Protein AF-A0A961EJJ3-F1 (afdb_monomer)

Sequence (163 aa):
MIAWSLALAVLSLLSNITSTEQLSGAADTWLTIRLTLSKITNSGTAWAGIGILGGWLVRRPGIAAAAGVVATGIAVYAHYGLGHLAGIYDSGIWASNVEWLIAPVVVGAPLGLIGALARPRSPWGLLARLIVPLGALVEPWVVSMWPWLSQPLTGWPTRIAEP

Solvent-accessible surface area (backbone atoms only — not comparable to full-atom values): 8501 Å² total; per-residue (Å²): 86,67,70,59,18,47,49,46,16,51,52,28,48,59,30,68,64,78,55,70,46,44,74,70,60,76,31,53,71,58,40,51,54,33,52,52,49,25,56,55,48,65,28,69,37,53,54,47,42,39,6,20,49,18,0,49,74,36,92,48,63,72,57,2,18,52,29,0,22,50,19,29,36,48,17,47,52,46,26,56,47,50,33,35,77,71,66,75,37,64,88,60,54,62,72,78,40,45,68,62,70,47,38,19,69,72,49,10,29,60,28,0,37,39,12,39,44,32,64,54,98,42,74,66,11,51,55,39,58,42,50,47,62,52,33,61,59,50,45,50,70,76,72,58,75,48,65,76,81,78,40,74,89,81,73,67,80,83,82,68,84,80,136

Radius of gyration: 19.06 Å; Cα contacts (8 Å, |Δi|>4): 213; chains: 1; bounding box: 58×33×47 Å

Mean predicted aligned error: 6.49 Å

Secondary structure (DSSP, 8-state):
-HHHHHHHHHHHHHHT---HHHHTTTTHHHHHHHHHHHHHHT-HHHHHHHHHHHHHH-SSHHHHHHHHHHHHHHHHHHHHHHHHHTTSS-TTHHHHTHHHHHHHHHHHHHHHHHHHHTSSSSHHHHHHHHHHHHHHHHHHHHTT--HHHHS-TT-----S---

Foldseek 3Di:
DLVLLLVLLVLLLVLPDDDPCCVVVVCVVVVVVSVVSNCVSVQPLSLLVQLLQQLLVDQDLVSLLVSLLVRSLSNLCSNQVVCVVVVVDDPCSCVVPVVSNCCSVVCSSVSSNLSNQLHDPDPSVVVSVCSSVVSVVCSCVVVVPPVCVVDPPPPDDPPDDDD

Structure (mmCIF, N/CA/C/O backbone):
data_AF-A0A961EJJ3-F1
#
_entry.id   AF-A0A961EJJ3-F1
#
loop_
_atom_site.group_PDB
_atom_site.id
_atom_site.type_symbol
_atom_site.label_atom_id
_atom_site.label_alt_id
_atom_site.label_comp_id
_atom_site.label_asym_id
_atom_site.label_entity_id
_atom_site.label_seq_id
_atom_site.pdbx_PDB_ins_code
_atom_site.Cartn_x
_atom_site.Cartn_y
_atom_site.Cartn_z
_atom_site.occupancy
_atom_site.B_iso_or_equiv
_atom_site.auth_seq_id
_atom_site.auth_comp_id
_atom_site.auth_asym_id
_atom_site.auth_atom_id
_atom_site.pdbx_PDB_model_num
ATOM 1 N N . MET A 1 1 ? -12.498 4.259 -1.887 1.00 91.31 1 MET A N 1
ATOM 2 C CA . MET A 1 1 ? -11.457 3.211 -1.796 1.00 91.31 1 MET A CA 1
ATOM 3 C C . MET A 1 1 ? -11.161 2.598 -3.160 1.00 91.31 1 MET A C 1
ATOM 5 O O . MET A 1 1 ? -10.045 2.779 -3.603 1.00 91.31 1 MET A O 1
ATOM 9 N N . ILE A 1 2 ? -12.139 2.007 -3.866 1.00 95.94 2 ILE A N 1
ATOM 10 C CA . ILE A 1 2 ? -11.930 1.302 -5.151 1.00 95.94 2 ILE A CA 1
ATOM 11 C C . ILE A 1 2 ? -11.165 2.154 -6.173 1.00 95.94 2 ILE A C 1
ATOM 13 O O . ILE A 1 2 ? -10.120 1.731 -6.646 1.00 95.94 2 ILE A O 1
ATOM 17 N N . ALA A 1 3 ? -11.636 3.374 -6.454 1.00 97.12 3 ALA A N 1
ATOM 18 C CA . ALA A 1 3 ? -10.978 4.267 -7.411 1.00 97.12 3 ALA A CA 1
ATOM 19 C C . ALA A 1 3 ? -9.510 4.560 -7.049 1.00 97.12 3 ALA A C 1
ATOM 21 O O . ALA A 1 3 ? -8.655 4.550 -7.924 1.00 97.12 3 ALA A O 1
ATOM 22 N N . TRP A 1 4 ? -9.205 4.757 -5.762 1.00 97.25 4 TRP A N 1
ATOM 23 C CA . TRP A 1 4 ? -7.838 4.996 -5.290 1.00 97.25 4 TRP A CA 1
ATOM 24 C C . TRP A 1 4 ? -6.964 3.741 -5.373 1.00 97.25 4 TRP A C 1
ATOM 26 O O . TRP A 1 4 ? -5.813 3.837 -5.783 1.00 97.25 4 TRP A O 1
ATOM 36 N N . SER A 1 5 ? -7.516 2.570 -5.044 1.00 98.06 5 SER A N 1
ATOM 37 C CA . SER A 1 5 ? -6.833 1.283 -5.213 1.00 98.06 5 SER A CA 1
ATOM 38 C C . SER A 1 5 ? -6.473 1.032 -6.677 1.00 98.06 5 SER A C 1
ATOM 40 O O . SER A 1 5 ? -5.338 0.678 -6.977 1.00 98.06 5 SER A O 1
ATOM 42 N N . LEU A 1 6 ? -7.421 1.262 -7.591 1.00 98.19 6 LEU A N 1
ATOM 43 C CA . LEU A 1 6 ? -7.202 1.115 -9.030 1.00 98.19 6 LEU A CA 1
ATOM 44 C C . LEU A 1 6 ? -6.215 2.155 -9.565 1.00 98.19 6 LEU A C 1
ATOM 46 O O . LEU A 1 6 ? -5.342 1.806 -10.351 1.00 98.19 6 LEU A O 1
ATOM 50 N N . ALA A 1 7 ? -6.311 3.408 -9.115 1.00 97.94 7 ALA A N 1
ATOM 51 C CA . ALA A 1 7 ? -5.372 4.453 -9.505 1.00 97.94 7 ALA A CA 1
ATOM 52 C C . ALA A 1 7 ? -3.938 4.092 -9.099 1.00 97.94 7 ALA A C 1
ATOM 54 O O . ALA A 1 7 ? -3.045 4.160 -9.940 1.00 97.94 7 ALA A O 1
ATOM 55 N N . LEU A 1 8 ? -3.716 3.652 -7.853 1.00 98.00 8 LEU A N 1
ATOM 56 C CA . LEU A 1 8 ? -2.389 3.210 -7.419 1.00 98.00 8 LEU A CA 1
ATOM 57 C C . LEU A 1 8 ? -1.904 2.018 -8.249 1.00 98.00 8 LEU A C 1
ATOM 59 O O . LEU A 1 8 ? -0.777 2.049 -8.730 1.00 98.00 8 LEU A O 1
ATOM 63 N N . ALA A 1 9 ? -2.754 1.008 -8.453 1.00 97.81 9 ALA A N 1
ATOM 64 C CA . ALA A 1 9 ? -2.411 -0.191 -9.215 1.00 97.81 9 ALA A CA 1
ATOM 65 C C . ALA A 1 9 ? -1.976 0.130 -10.651 1.00 97.81 9 ALA A C 1
ATOM 67 O O . ALA A 1 9 ? -0.933 -0.342 -11.103 1.00 97.81 9 ALA A O 1
ATOM 68 N N . VAL A 1 10 ? -2.753 0.966 -11.347 1.00 97.75 10 VAL A N 1
ATOM 69 C CA . VAL A 1 10 ? -2.479 1.380 -12.728 1.00 97.75 10 VAL A CA 1
ATOM 70 C C . VAL A 1 10 ? -1.227 2.245 -12.795 1.00 97.75 10 VAL A C 1
ATOM 72 O O . VAL A 1 10 ? -0.371 1.993 -13.634 1.00 97.75 10 VAL A O 1
ATOM 75 N N . LEU A 1 11 ? -1.072 3.230 -11.905 1.00 97.50 11 LEU A N 1
ATOM 76 C CA . LEU A 1 11 ? 0.127 4.074 -11.882 1.00 97.50 11 LEU A CA 1
ATOM 77 C C . LEU A 1 11 ? 1.388 3.251 -11.592 1.00 97.50 11 LEU A C 1
ATOM 79 O O . LEU A 1 11 ? 2.393 3.415 -12.279 1.00 97.50 11 LEU A O 1
ATOM 83 N N . SER A 1 12 ? 1.316 2.325 -10.634 1.00 97.31 12 SER A N 1
ATOM 84 C CA . SER A 1 12 ? 2.388 1.377 -10.322 1.00 97.31 12 SER A CA 1
ATOM 85 C C . SER A 1 12 ? 2.736 0.505 -11.531 1.00 97.31 12 SER A C 1
ATOM 87 O O . SER A 1 12 ? 3.907 0.444 -11.905 1.00 97.31 12 SER A O 1
ATOM 89 N N . LEU A 1 13 ? 1.742 -0.078 -12.209 1.00 96.25 13 LEU A N 1
ATOM 90 C CA . LEU A 1 13 ? 1.952 -0.892 -13.409 1.00 96.25 13 LEU A CA 1
ATOM 91 C C . LEU A 1 13 ? 2.615 -0.083 -14.531 1.00 96.25 13 LEU A C 1
ATOM 93 O O . LEU A 1 13 ? 3.667 -0.470 -15.036 1.00 96.25 13 LEU A O 1
ATOM 97 N N . LEU A 1 14 ? 2.036 1.067 -14.889 1.00 95.00 14 LEU A N 1
ATOM 98 C CA . LEU A 1 14 ? 2.536 1.916 -15.973 1.00 95.00 14 LEU A CA 1
ATOM 99 C C . LEU A 1 14 ? 3.949 2.433 -15.688 1.00 95.00 14 LEU A C 1
ATOM 101 O O . LEU A 1 14 ? 4.773 2.503 -16.596 1.00 95.00 14 LEU A O 1
ATOM 105 N N . SER A 1 15 ? 4.260 2.745 -14.428 1.00 93.94 15 SER A N 1
ATOM 106 C CA . SER A 1 15 ? 5.593 3.207 -14.027 1.00 93.94 15 SER A CA 1
ATOM 107 C C . SER A 1 15 ? 6.693 2.147 -14.177 1.00 93.94 15 SER A C 1
ATOM 109 O O . SER A 1 15 ? 7.875 2.492 -14.196 1.00 93.94 15 SER A O 1
ATOM 111 N N . ASN A 1 16 ? 6.329 0.868 -14.305 1.00 90.44 16 ASN A N 1
ATOM 112 C CA . ASN A 1 16 ? 7.281 -0.228 -14.485 1.00 90.44 16 ASN A CA 1
ATOM 113 C C . ASN A 1 16 ? 7.545 -0.547 -15.967 1.00 90.44 16 ASN A C 1
ATOM 115 O O . ASN A 1 16 ? 8.487 -1.278 -16.275 1.00 90.44 16 ASN A O 1
ATOM 119 N N . ILE A 1 17 ? 6.773 0.027 -16.897 1.00 90.38 17 ILE A N 1
ATOM 120 C CA . ILE A 1 17 ? 6.970 -0.180 -18.335 1.00 90.38 17 ILE A CA 1
ATOM 121 C C . ILE A 1 17 ? 8.166 0.647 -18.810 1.00 90.38 17 ILE A C 1
ATOM 123 O O . ILE A 1 17 ? 8.204 1.868 -18.659 1.00 90.38 17 ILE A O 1
ATOM 127 N N . THR A 1 18 ? 9.148 -0.027 -19.404 1.00 90.06 18 THR A N 1
ATOM 128 C CA . THR A 1 18 ? 10.381 0.588 -19.907 1.00 90.06 18 THR A CA 1
ATOM 129 C C . THR A 1 18 ? 10.438 0.499 -21.428 1.00 90.06 18 THR A C 1
ATOM 131 O O . THR A 1 18 ? 10.271 -0.590 -21.970 1.00 90.06 18 THR A O 1
ATOM 134 N N . SER A 1 19 ? 10.691 1.619 -22.110 1.00 89.50 19 SER A N 1
ATOM 135 C CA . SER A 1 19 ? 10.858 1.645 -23.570 1.00 89.50 19 SER A CA 1
ATOM 136 C C . SER A 1 19 ? 12.304 1.387 -24.005 1.00 89.50 19 SER A C 1
ATOM 138 O O . SER A 1 19 ? 13.245 1.496 -23.216 1.00 89.50 19 SER A O 1
ATOM 140 N N . THR A 1 20 ? 12.494 1.077 -25.287 1.00 91.06 20 THR A N 1
ATOM 141 C CA . THR A 1 20 ? 13.808 0.863 -25.910 1.00 91.06 20 THR A CA 1
ATOM 142 C C . THR A 1 20 ? 14.706 2.095 -25.845 1.00 91.06 20 THR A C 1
ATOM 144 O O . THR A 1 20 ? 15.892 1.969 -25.563 1.00 91.06 20 THR A O 1
ATOM 147 N N . GLU A 1 21 ? 14.142 3.289 -26.014 1.00 88.50 21 GLU A N 1
ATOM 148 C CA . GLU A 1 21 ? 14.864 4.569 -25.981 1.00 88.50 21 GLU A CA 1
ATOM 149 C C . GLU A 1 21 ? 15.373 4.883 -24.571 1.00 88.50 21 GLU A C 1
ATOM 151 O O . GLU A 1 21 ? 16.434 5.481 -24.401 1.00 88.50 21 GLU A O 1
ATOM 156 N N . GLN A 1 22 ? 14.628 4.461 -23.544 1.00 88.06 22 GLN A N 1
ATOM 157 C CA . GLN A 1 22 ? 15.068 4.558 -22.154 1.00 88.06 22 GLN A CA 1
ATOM 158 C C . GLN A 1 22 ? 16.214 3.582 -21.861 1.00 88.06 22 GLN A C 1
ATOM 160 O O . GLN A 1 22 ? 17.117 3.921 -21.107 1.00 88.06 22 GLN A O 1
ATOM 165 N N . LEU A 1 23 ? 16.200 2.383 -22.454 1.00 88.69 23 LEU A N 1
ATOM 166 C CA . LEU A 1 23 ? 17.284 1.404 -22.298 1.00 88.69 23 LEU A CA 1
ATOM 167 C C . LEU A 1 23 ? 18.551 1.808 -23.056 1.00 88.69 23 LEU A C 1
ATOM 169 O O . LEU A 1 23 ? 19.651 1.510 -22.603 1.00 88.69 23 LEU A O 1
ATOM 173 N N . SER A 1 24 ? 18.406 2.485 -24.195 1.00 91.25 24 SER A N 1
ATOM 174 C CA . SER A 1 24 ? 19.529 2.934 -25.021 1.00 91.25 24 SER A CA 1
ATOM 175 C C . SER A 1 24 ? 20.140 4.266 -24.570 1.00 91.25 24 SER A C 1
ATOM 177 O O . SER A 1 24 ? 21.073 4.739 -25.213 1.00 91.25 24 SER A O 1
ATOM 179 N N . GLY A 1 25 ? 19.596 4.907 -23.528 1.00 89.88 25 GLY A N 1
ATOM 180 C CA . GLY A 1 25 ? 20.020 6.233 -23.059 1.00 89.88 25 GLY A CA 1
ATOM 181 C C . GLY A 1 25 ? 19.567 7.406 -23.942 1.00 89.88 25 GLY A C 1
ATOM 182 O O . GLY A 1 25 ? 19.995 8.540 -23.757 1.00 89.88 25 GLY A O 1
ATOM 183 N N . ALA A 1 26 ? 18.685 7.167 -24.918 1.00 90.69 26 ALA A N 1
ATOM 184 C CA . ALA A 1 26 ? 18.173 8.210 -25.812 1.00 90.69 26 ALA A CA 1
ATOM 185 C C . ALA A 1 26 ? 17.064 9.064 -25.163 1.00 90.69 26 ALA A C 1
ATOM 187 O O . ALA A 1 26 ? 16.687 10.105 -25.700 1.00 90.69 26 ALA A O 1
ATOM 188 N N . ALA A 1 27 ? 16.533 8.631 -24.014 1.00 91.56 27 ALA A N 1
ATOM 189 C CA . ALA A 1 27 ? 15.432 9.282 -23.306 1.00 91.56 27 ALA A CA 1
ATOM 190 C C . ALA A 1 27 ? 15.667 9.370 -21.781 1.00 91.56 27 ALA A C 1
ATOM 192 O O . ALA A 1 27 ? 14.761 9.095 -20.991 1.00 91.56 27 ALA A O 1
ATOM 193 N N . ASP A 1 28 ? 16.865 9.773 -21.349 1.00 91.44 28 ASP A N 1
ATOM 194 C CA . ASP A 1 28 ? 17.275 9.787 -19.930 1.00 91.44 28 ASP A CA 1
ATOM 195 C C . ASP A 1 28 ? 16.394 10.654 -19.019 1.00 91.44 28 ASP A C 1
ATOM 197 O O . ASP A 1 28 ? 16.107 10.286 -17.874 1.00 91.44 28 ASP A O 1
ATOM 201 N N . THR A 1 29 ? 15.890 11.786 -19.518 1.00 92.50 29 THR A N 1
ATOM 202 C CA . THR A 1 29 ? 14.925 12.606 -18.770 1.00 92.50 29 THR A CA 1
ATOM 203 C C . THR A 1 29 ? 13.645 11.819 -18.491 1.00 92.50 29 THR A C 1
ATOM 205 O O . THR A 1 29 ? 13.148 11.808 -17.364 1.00 92.50 29 THR A O 1
ATOM 208 N N . TRP A 1 30 ? 13.129 11.109 -19.497 1.00 91.12 30 TRP A N 1
ATOM 209 C CA . TRP A 1 30 ? 11.927 10.293 -19.350 1.00 91.12 30 TRP A CA 1
ATOM 210 C C . TRP A 1 30 ? 12.171 9.072 -18.463 1.00 91.12 30 TRP A C 1
ATOM 212 O O . TRP A 1 30 ? 11.327 8.727 -17.636 1.00 91.12 30 TRP A O 1
ATOM 222 N N . LEU A 1 31 ? 13.340 8.437 -18.584 1.00 89.88 31 LEU A N 1
ATOM 223 C CA . LEU A 1 31 ? 13.788 7.379 -17.678 1.00 89.88 31 LEU A CA 1
ATOM 224 C C . LEU A 1 31 ? 13.788 7.859 -16.221 1.00 89.88 31 LEU A C 1
ATOM 226 O O . LEU A 1 31 ? 13.218 7.191 -15.361 1.00 89.88 31 LEU A O 1
ATOM 230 N N . THR A 1 32 ? 14.347 9.039 -15.950 1.00 91.69 32 THR A N 1
ATOM 231 C CA . THR A 1 32 ? 14.409 9.619 -14.598 1.00 91.69 32 THR A CA 1
ATOM 232 C C . THR A 1 32 ? 13.017 9.877 -14.020 1.00 91.69 32 THR A C 1
ATOM 234 O O . THR A 1 32 ? 12.735 9.492 -12.881 1.00 91.69 32 THR A O 1
ATOM 237 N N . ILE A 1 33 ? 12.117 10.481 -14.805 1.00 92.31 33 ILE A N 1
ATOM 238 C CA . ILE A 1 33 ? 10.722 10.718 -14.399 1.00 92.31 33 ILE A CA 1
ATOM 239 C C . ILE A 1 33 ? 10.039 9.391 -14.066 1.00 92.31 33 ILE A C 1
ATOM 241 O O . ILE A 1 33 ? 9.454 9.244 -12.991 1.00 92.31 33 ILE A O 1
ATOM 245 N N . ARG A 1 34 ? 10.150 8.401 -14.957 1.00 93.81 34 ARG A N 1
ATOM 246 C CA . ARG A 1 34 ? 9.527 7.089 -14.773 1.00 93.81 34 ARG A CA 1
ATOM 247 C C . ARG A 1 34 ? 10.058 6.376 -13.531 1.00 93.81 34 ARG A C 1
ATOM 249 O O . ARG A 1 34 ? 9.265 5.868 -12.745 1.00 93.81 34 ARG A O 1
ATOM 256 N N . LEU A 1 35 ? 11.375 6.355 -13.324 1.00 91.31 35 LEU A N 1
ATOM 257 C CA . LEU A 1 35 ? 11.990 5.758 -12.133 1.00 91.31 35 LEU A CA 1
ATOM 258 C C . LEU A 1 35 ? 11.520 6.446 -10.850 1.00 91.31 35 LEU A C 1
ATOM 260 O O . LEU A 1 35 ? 11.223 5.765 -9.872 1.00 91.31 35 LEU A O 1
ATOM 264 N N . THR A 1 36 ? 11.395 7.773 -10.867 1.00 91.75 36 THR A N 1
ATOM 265 C CA . THR A 1 36 ? 10.873 8.538 -9.726 1.00 91.75 36 THR A CA 1
ATOM 266 C C . THR A 1 36 ? 9.432 8.143 -9.417 1.00 91.75 36 THR A C 1
ATOM 268 O O . THR A 1 36 ? 9.115 7.815 -8.274 1.00 91.75 36 THR A O 1
ATOM 271 N N . LEU A 1 37 ? 8.567 8.101 -10.436 1.00 93.88 37 LEU A N 1
ATOM 272 C CA . LEU A 1 37 ? 7.184 7.649 -10.282 1.00 93.88 37 LEU A CA 1
ATOM 273 C C . LEU A 1 37 ? 7.131 6.217 -9.753 1.00 93.88 37 LEU A C 1
ATOM 275 O O . LEU A 1 37 ? 6.448 5.980 -8.765 1.00 93.88 37 LEU A O 1
ATOM 279 N N . SER A 1 38 ? 7.916 5.306 -10.332 1.00 93.12 38 SER A N 1
ATOM 280 C CA . SER A 1 38 ? 7.979 3.907 -9.907 1.00 93.12 38 SER A CA 1
ATOM 281 C C . SER A 1 38 ? 8.393 3.777 -8.445 1.00 93.12 38 SER A C 1
ATOM 283 O O . S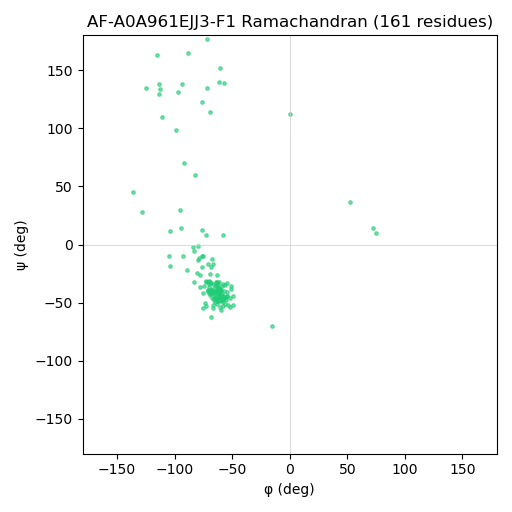ER A 1 38 ? 7.746 3.043 -7.700 1.00 93.12 38 SER A O 1
ATOM 285 N N . LYS A 1 39 ? 9.385 4.543 -7.978 1.00 91.31 39 LYS A N 1
ATOM 286 C CA . LYS A 1 39 ? 9.785 4.547 -6.562 1.00 91.31 39 LYS A CA 1
ATOM 287 C C . LYS A 1 39 ? 8.664 5.012 -5.633 1.00 91.31 39 LYS A C 1
ATOM 289 O O . LYS A 1 39 ? 8.508 4.446 -4.558 1.00 91.31 39 LYS A O 1
ATOM 294 N N . ILE A 1 40 ? 7.866 5.994 -6.046 1.00 92.62 40 ILE A N 1
ATOM 295 C CA . ILE A 1 40 ? 6.738 6.493 -5.250 1.00 92.62 40 ILE A CA 1
ATOM 296 C C . ILE A 1 40 ? 5.587 5.480 -5.252 1.00 92.62 40 ILE A C 1
ATOM 298 O O . ILE A 1 40 ? 5.103 5.080 -4.193 1.00 92.62 40 ILE A O 1
ATOM 302 N N . THR A 1 41 ? 5.147 5.040 -6.431 1.00 95.50 41 THR A N 1
ATOM 303 C CA . THR A 1 41 ? 3.946 4.207 -6.605 1.00 95.50 41 THR A CA 1
ATOM 304 C C . THR A 1 41 ? 4.158 2.751 -6.215 1.00 95.50 41 THR A C 1
ATOM 306 O O . THR A 1 41 ? 3.184 2.052 -5.958 1.00 95.50 41 THR A O 1
ATOM 309 N N . ASN A 1 42 ? 5.406 2.284 -6.155 1.00 94.00 42 ASN A N 1
ATOM 310 C CA . ASN A 1 42 ? 5.763 0.942 -5.686 1.00 94.00 42 ASN A CA 1
ATOM 311 C C . ASN A 1 42 ? 6.350 0.949 -4.264 1.00 94.00 42 ASN A C 1
ATOM 313 O O . ASN A 1 42 ? 6.884 -0.065 -3.826 1.00 94.00 42 ASN A O 1
ATOM 317 N N . SER A 1 43 ? 6.252 2.067 -3.536 1.00 94.31 43 SER A N 1
ATOM 318 C CA . SER A 1 43 ? 6.643 2.112 -2.123 1.00 94.31 43 SER A CA 1
ATOM 319 C C . SER A 1 43 ? 5.643 1.354 -1.248 1.00 94.31 43 SER A C 1
ATOM 321 O O . SER A 1 43 ? 4.429 1.543 -1.363 1.00 94.31 43 SER A O 1
ATOM 323 N N . GLY A 1 44 ? 6.129 0.535 -0.320 1.00 93.00 44 GLY A N 1
ATOM 324 C CA . GLY A 1 44 ? 5.298 -0.166 0.658 1.00 93.00 44 GLY A CA 1
ATOM 325 C C . GLY A 1 44 ? 4.401 0.793 1.443 1.00 93.00 44 GLY A C 1
ATOM 326 O O . GLY A 1 44 ? 3.249 0.467 1.732 1.00 93.00 44 GLY A O 1
ATOM 327 N N . THR A 1 45 ? 4.868 2.016 1.701 1.00 95.25 45 THR A N 1
ATOM 328 C CA . THR A 1 45 ? 4.083 3.074 2.343 1.00 95.25 45 THR A CA 1
ATOM 329 C C . THR A 1 45 ? 2.877 3.512 1.512 1.00 95.25 45 THR A C 1
ATOM 331 O O . THR A 1 45 ? 1.785 3.659 2.069 1.00 95.25 45 THR A O 1
ATOM 334 N N . ALA A 1 46 ? 3.022 3.705 0.195 1.00 95.81 46 ALA A N 1
ATOM 335 C CA . ALA A 1 46 ? 1.892 4.062 -0.669 1.00 95.81 46 ALA A CA 1
ATOM 336 C C . ALA A 1 46 ? 0.818 2.963 -0.658 1.00 95.81 46 ALA A C 1
ATOM 338 O O . ALA A 1 46 ? -0.378 3.244 -0.526 1.00 95.81 46 ALA A O 1
ATOM 339 N N . TRP A 1 47 ? 1.252 1.704 -0.708 1.00 97.12 47 TRP A N 1
ATOM 340 C CA . TRP A 1 47 ? 0.373 0.537 -0.676 1.00 97.12 47 TRP A CA 1
ATOM 341 C C . TRP A 1 47 ? -0.310 0.353 0.686 1.00 97.12 47 TRP A C 1
ATOM 343 O O . TRP A 1 47 ? -1.521 0.126 0.750 1.00 97.12 47 TRP A O 1
ATOM 353 N N . ALA A 1 48 ? 0.419 0.548 1.787 1.00 96.94 48 ALA A N 1
ATOM 354 C CA . ALA A 1 48 ? -0.147 0.570 3.134 1.00 96.94 48 ALA A CA 1
ATOM 355 C C . ALA A 1 48 ? -1.179 1.701 3.300 1.00 96.94 48 ALA A C 1
ATOM 357 O O . ALA A 1 48 ? -2.248 1.504 3.888 1.00 96.94 48 ALA A O 1
ATOM 358 N N . GLY A 1 49 ? -0.893 2.868 2.716 1.00 97.31 49 GLY A N 1
ATOM 359 C CA . GLY A 1 49 ? -1.776 4.031 2.691 1.00 97.31 49 GLY A CA 1
ATOM 360 C C . GLY A 1 49 ? -3.150 3.738 2.087 1.00 97.31 49 GLY A C 1
ATOM 361 O O . GLY A 1 49 ? -4.150 4.246 2.591 1.00 97.31 49 GLY A O 1
ATOM 362 N N . ILE A 1 50 ? -3.243 2.865 1.078 1.00 98.00 50 ILE A N 1
ATOM 363 C CA . ILE A 1 50 ? -4.528 2.437 0.500 1.00 98.00 50 ILE A CA 1
ATOM 364 C C . ILE A 1 50 ? -5.364 1.624 1.495 1.00 98.00 50 ILE A C 1
ATOM 366 O O . ILE A 1 50 ? -6.569 1.869 1.618 1.00 98.00 50 ILE A O 1
ATOM 370 N N . GLY A 1 51 ? -4.745 0.712 2.250 1.00 98.00 51 GLY A N 1
ATOM 371 C CA . GLY A 1 51 ? -5.424 -0.031 3.319 1.00 98.00 51 GLY A CA 1
ATOM 372 C C . GLY A 1 51 ? -5.946 0.896 4.421 1.00 98.00 51 GLY A C 1
ATOM 373 O O . GLY A 1 51 ? -7.115 0.818 4.812 1.00 98.00 51 GLY A O 1
ATOM 374 N N . ILE A 1 52 ? -5.106 1.844 4.848 1.00 98.19 52 ILE A N 1
ATOM 375 C CA . ILE A 1 52 ? -5.454 2.879 5.834 1.00 98.19 52 ILE A CA 1
ATOM 376 C C . ILE A 1 52 ? -6.591 3.764 5.316 1.00 98.19 52 ILE A C 1
ATOM 378 O O . ILE A 1 52 ? -7.558 4.007 6.035 1.00 98.19 52 ILE A O 1
ATOM 382 N N . LEU A 1 53 ? -6.542 4.207 4.059 1.00 97.69 53 LEU A N 1
ATOM 383 C CA . LEU A 1 53 ? -7.612 4.992 3.444 1.00 97.69 53 LEU A CA 1
ATOM 384 C C . LEU A 1 53 ? -8.929 4.205 3.396 1.00 97.69 53 LEU A C 1
ATOM 386 O O . LEU A 1 53 ? -9.988 4.766 3.682 1.00 97.69 53 LEU A O 1
ATOM 390 N N . GLY A 1 54 ? -8.879 2.908 3.075 1.00 97.50 54 GLY A N 1
ATOM 391 C CA . GLY A 1 54 ? -10.040 2.015 3.113 1.00 97.50 54 GLY A CA 1
ATOM 392 C C . GLY A 1 54 ? -10.734 2.039 4.476 1.00 97.50 54 GLY A C 1
ATOM 393 O O . GLY A 1 54 ? -11.931 2.323 4.563 1.00 97.50 54 GLY A O 1
ATOM 394 N N . GLY A 1 55 ? -9.966 1.838 5.546 1.00 97.50 55 GLY A N 1
ATOM 395 C CA . GLY A 1 55 ? -10.458 1.910 6.920 1.00 97.50 55 GLY A CA 1
ATOM 396 C C . GLY A 1 55 ? -10.928 3.300 7.355 1.00 97.50 55 GLY A C 1
ATOM 397 O O . GLY A 1 55 ? -11.972 3.449 7.993 1.00 97.50 55 GLY A O 1
ATOM 398 N N . TRP A 1 56 ? -10.201 4.345 6.957 1.00 97.38 56 TRP A N 1
ATOM 399 C CA . TRP A 1 56 ? -10.531 5.737 7.269 1.00 97.38 56 TRP A CA 1
ATOM 400 C C . TRP A 1 56 ? -11.857 6.182 6.654 1.00 97.38 56 TRP A C 1
ATOM 402 O O . TRP A 1 56 ? -12.523 7.054 7.205 1.00 97.38 56 TRP A O 1
ATOM 412 N N . LEU A 1 57 ? -12.298 5.568 5.553 1.00 96.88 57 LEU A N 1
ATOM 413 C CA . LEU A 1 57 ? -13.583 5.879 4.928 1.00 96.88 57 LEU A CA 1
ATOM 414 C C . LEU A 1 57 ? -14.779 5.250 5.674 1.00 96.88 57 LEU A C 1
ATOM 416 O O . LEU A 1 57 ? -15.845 5.863 5.726 1.00 96.88 57 LEU A O 1
ATOM 420 N N . VAL A 1 58 ? -14.622 4.137 6.409 1.00 95.25 58 VAL A N 1
ATOM 421 C CA . VAL A 1 58 ? -15.739 3.380 7.053 1.00 95.25 58 VAL A CA 1
ATOM 422 C C . VAL A 1 58 ? -15.778 3.405 8.599 1.00 95.25 58 VAL A C 1
ATOM 424 O O . VAL A 1 58 ? -14.754 3.327 9.273 1.00 95.25 58 VAL A O 1
ATOM 427 N N . ARG A 1 59 ? -16.954 3.644 9.204 1.00 85.81 59 ARG A N 1
ATOM 428 C CA . ARG A 1 59 ? -17.038 4.091 10.621 1.00 85.81 59 ARG A CA 1
ATOM 429 C C . ARG A 1 59 ? -16.904 2.978 11.662 1.00 85.81 59 ARG A C 1
ATOM 431 O O . ARG A 1 59 ? -16.567 3.266 12.804 1.00 85.81 59 ARG A O 1
ATOM 438 N N . ARG A 1 60 ? -17.229 1.734 11.301 1.00 94.06 60 ARG A N 1
ATOM 439 C CA . ARG A 1 60 ? -17.265 0.597 12.234 1.00 94.06 60 ARG A CA 1
ATOM 440 C C . ARG A 1 60 ? -15.948 -0.187 12.158 1.00 94.06 60 ARG A C 1
ATOM 442 O O . ARG A 1 60 ? -15.585 -0.555 11.045 1.00 94.06 60 ARG A O 1
ATOM 449 N N . PRO A 1 61 ? -15.285 -0.519 13.283 1.00 93.00 61 PRO A N 1
ATOM 450 C CA . PRO A 1 61 ? -13.986 -1.204 13.280 1.00 93.00 61 PRO A CA 1
ATOM 451 C C . PRO A 1 61 ? -13.950 -2.514 12.482 1.00 93.00 61 PRO A C 1
ATOM 453 O O . PRO A 1 61 ? -13.047 -2.706 11.677 1.00 93.00 61 PRO A O 1
ATOM 456 N N . GLY A 1 62 ? -14.964 -3.377 12.619 1.00 95.19 62 GLY A N 1
ATOM 457 C CA . GLY A 1 62 ? -15.030 -4.621 11.840 1.00 95.19 62 GLY A CA 1
ATOM 458 C C . GLY A 1 62 ? -15.130 -4.377 10.328 1.00 95.19 62 GLY A C 1
ATOM 459 O O . GLY A 1 62 ? -14.462 -5.040 9.541 1.00 95.19 62 GLY A O 1
ATOM 460 N N . ILE A 1 63 ? -15.893 -3.355 9.921 1.00 97.69 63 ILE A N 1
ATOM 461 C CA . ILE A 1 63 ? -15.975 -2.938 8.513 1.00 97.69 63 ILE A CA 1
ATOM 462 C C . ILE A 1 63 ? -14.653 -2.301 8.072 1.00 97.69 63 ILE A C 1
ATOM 464 O O . ILE A 1 63 ? -14.251 -2.479 6.932 1.00 97.69 63 ILE A O 1
ATOM 468 N N . ALA A 1 64 ? -13.955 -1.591 8.960 1.00 97.88 64 ALA A N 1
ATOM 469 C CA . ALA A 1 64 ? -12.663 -0.983 8.667 1.00 97.88 64 ALA A CA 1
ATOM 470 C C . ALA A 1 64 ? -11.586 -2.022 8.383 1.00 97.88 64 ALA A C 1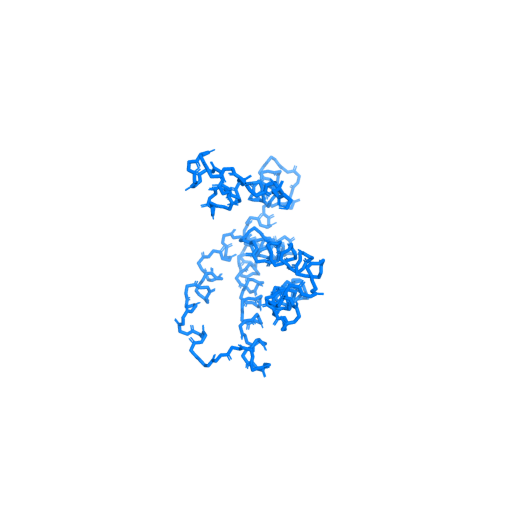
ATOM 472 O O . ALA A 1 64 ? -10.894 -1.892 7.378 1.00 97.88 64 ALA A O 1
ATOM 473 N N . ALA A 1 65 ? -11.507 -3.080 9.193 1.00 98.06 65 ALA A N 1
ATOM 474 C CA . ALA A 1 65 ? -10.627 -4.213 8.930 1.00 98.06 65 ALA A CA 1
ATOM 475 C C . ALA A 1 65 ? -10.903 -4.822 7.544 1.00 98.06 65 ALA A C 1
ATOM 477 O O . ALA A 1 65 ? -9.996 -4.924 6.720 1.00 98.06 65 ALA A O 1
ATOM 478 N N . ALA A 1 66 ? -12.169 -5.133 7.244 1.00 98.19 66 ALA A N 1
ATOM 479 C CA . ALA A 1 66 ? -12.557 -5.666 5.938 1.00 98.19 66 ALA A CA 1
ATOM 480 C C . ALA A 1 66 ? -12.246 -4.691 4.787 1.00 98.19 66 ALA A C 1
ATOM 482 O O . ALA A 1 66 ? -11.744 -5.100 3.744 1.00 98.19 66 ALA A O 1
ATOM 483 N N . ALA A 1 67 ? -12.489 -3.393 4.979 1.00 98.31 67 ALA A N 1
ATOM 484 C CA . ALA A 1 67 ? -12.196 -2.372 3.982 1.00 98.31 67 ALA A CA 1
ATOM 485 C C . ALA A 1 67 ? -10.692 -2.260 3.703 1.00 98.31 67 ALA A C 1
ATOM 487 O O . ALA A 1 67 ? -10.310 -2.053 2.556 1.00 98.31 67 ALA A O 1
ATOM 488 N N . GLY A 1 68 ? -9.838 -2.431 4.713 1.00 98.38 68 GLY A N 1
ATOM 489 C CA . GLY A 1 68 ? -8.393 -2.484 4.518 1.00 98.38 68 GLY A CA 1
ATOM 490 C C . GLY A 1 68 ? -7.973 -3.661 3.634 1.00 98.38 68 GLY A C 1
ATOM 491 O O . GLY A 1 68 ? -7.284 -3.437 2.643 1.00 98.38 68 GLY A O 1
ATOM 492 N N . VAL A 1 69 ? -8.467 -4.874 3.924 1.00 98.50 69 VAL A N 1
ATOM 493 C CA . VAL A 1 69 ? -8.228 -6.090 3.110 1.00 98.50 69 VAL A CA 1
ATOM 494 C C . VAL A 1 69 ? -8.717 -5.911 1.673 1.00 98.50 69 VAL A C 1
ATOM 496 O O . VAL A 1 69 ? -8.001 -6.214 0.723 1.00 98.50 69 VAL A O 1
ATOM 499 N N . VAL A 1 70 ? -9.931 -5.387 1.493 1.00 98.50 70 VAL A N 1
ATOM 500 C CA . VAL A 1 70 ? -10.513 -5.179 0.160 1.00 98.50 70 VAL A CA 1
ATOM 501 C C . VAL A 1 70 ? -9.751 -4.099 -0.609 1.00 98.50 70 VAL A C 1
ATOM 503 O O . VAL A 1 70 ? -9.499 -4.268 -1.796 1.00 98.50 70 VAL A O 1
ATOM 506 N N . ALA A 1 71 ? -9.358 -2.994 0.033 1.00 98.50 71 ALA A N 1
ATOM 507 C CA . ALA A 1 71 ? -8.636 -1.914 -0.637 1.00 98.50 71 ALA A CA 1
ATOM 508 C C . ALA A 1 71 ? -7.267 -2.368 -1.155 1.00 98.50 71 ALA A C 1
ATOM 510 O O . ALA A 1 71 ? -6.932 -2.074 -2.306 1.00 98.50 71 ALA A O 1
ATOM 511 N N . THR A 1 72 ? -6.489 -3.059 -0.320 1.00 98.38 72 THR A N 1
ATOM 512 C CA . THR A 1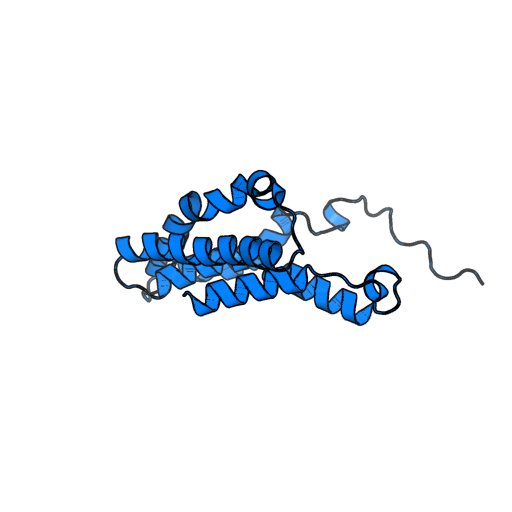 72 ? -5.168 -3.578 -0.698 1.00 98.38 72 THR A CA 1
ATOM 513 C C . THR A 1 72 ? -5.295 -4.739 -1.676 1.00 98.38 72 THR A C 1
ATOM 515 O O . THR A 1 72 ? -4.556 -4.780 -2.652 1.00 98.38 72 THR A O 1
ATOM 518 N N . GLY A 1 73 ? -6.286 -5.616 -1.493 1.00 98.38 73 GLY A N 1
ATOM 519 C CA . GLY A 1 73 ? -6.596 -6.697 -2.425 1.00 98.38 73 GLY A CA 1
ATOM 520 C C . GLY A 1 73 ? -6.900 -6.167 -3.823 1.00 98.38 73 GLY A C 1
ATOM 521 O O . GLY A 1 73 ? -6.233 -6.553 -4.776 1.00 98.38 73 GLY A O 1
ATOM 522 N N . ILE A 1 74 ? -7.835 -5.219 -3.955 1.00 98.56 74 ILE A N 1
ATOM 523 C CA . ILE A 1 74 ? -8.144 -4.596 -5.253 1.00 98.56 74 ILE A CA 1
ATOM 524 C C . ILE A 1 74 ? -6.881 -4.021 -5.894 1.00 98.56 74 ILE A C 1
ATOM 526 O O . ILE A 1 74 ? -6.679 -4.228 -7.083 1.00 98.56 74 ILE A O 1
ATOM 530 N N . ALA A 1 75 ? -6.030 -3.328 -5.131 1.00 98.31 75 ALA A N 1
ATOM 531 C CA . ALA A 1 75 ? -4.802 -2.758 -5.677 1.00 98.31 75 ALA A CA 1
ATOM 532 C C . ALA A 1 75 ? -3.846 -3.845 -6.208 1.00 98.31 75 ALA A C 1
ATOM 534 O O . ALA A 1 75 ? -3.384 -3.750 -7.343 1.00 98.31 75 ALA A O 1
ATOM 535 N N . VAL A 1 76 ? -3.596 -4.903 -5.428 1.00 97.75 76 VAL A N 1
ATOM 536 C CA . VAL A 1 76 ? -2.658 -5.982 -5.793 1.00 97.75 76 VAL A CA 1
ATOM 537 C C . VAL A 1 76 ? -3.177 -6.772 -6.991 1.00 97.75 76 VAL A C 1
ATOM 539 O O . VAL A 1 76 ? -2.473 -6.933 -7.988 1.00 97.75 76 VAL A O 1
ATOM 542 N N . TYR A 1 77 ? -4.423 -7.243 -6.920 1.00 97.88 77 TYR A N 1
ATOM 543 C CA . TYR A 1 77 ? -5.006 -8.051 -7.987 1.00 97.88 77 TYR A CA 1
ATOM 544 C C . TYR A 1 77 ? -5.203 -7.242 -9.269 1.00 97.88 77 TYR A C 1
ATOM 546 O O . TYR A 1 77 ? -5.027 -7.792 -10.352 1.00 97.88 77 TYR A O 1
ATOM 554 N N . ALA A 1 78 ? -5.512 -5.943 -9.180 1.00 98.25 78 ALA A N 1
ATOM 555 C CA . ALA A 1 78 ? -5.563 -5.089 -10.363 1.00 98.25 78 ALA A CA 1
ATOM 556 C C . ALA A 1 78 ? -4.171 -4.875 -10.967 1.00 98.25 78 ALA A C 1
ATOM 558 O O . ALA A 1 78 ? -4.045 -4.936 -12.182 1.00 98.25 78 ALA A O 1
ATOM 559 N N . HIS A 1 79 ? -3.129 -4.665 -10.160 1.00 97.69 79 HIS A N 1
ATOM 560 C CA . HIS A 1 79 ? -1.769 -4.467 -10.666 1.00 97.69 79 HIS A CA 1
ATOM 561 C C . HIS A 1 79 ? -1.285 -5.677 -11.477 1.00 97.69 79 HIS A C 1
ATOM 563 O O . HIS A 1 79 ? -0.967 -5.547 -12.661 1.00 97.69 79 HIS A O 1
ATOM 569 N N . TYR A 1 80 ? -1.302 -6.866 -10.868 1.00 97.12 80 TYR A N 1
ATOM 570 C CA . TYR A 1 80 ? -0.862 -8.089 -11.542 1.00 97.12 80 TYR A CA 1
ATOM 571 C C . TYR A 1 80 ? -1.838 -8.536 -12.631 1.00 97.12 80 TYR A C 1
ATOM 573 O O . TYR A 1 80 ? -1.414 -8.927 -13.715 1.00 97.12 80 TYR A O 1
ATOM 581 N N . GLY A 1 81 ? -3.145 -8.427 -12.384 1.00 97.69 81 GLY A N 1
ATOM 582 C CA . GLY A 1 81 ? -4.177 -8.836 -13.333 1.00 97.69 81 GLY A CA 1
ATOM 583 C C . GLY A 1 81 ? -4.184 -7.989 -14.600 1.00 97.69 81 GLY A C 1
ATOM 584 O O . GLY A 1 81 ? -4.201 -8.543 -15.695 1.00 97.69 81 GLY A O 1
ATOM 585 N N . LEU A 1 82 ? -4.116 -6.660 -14.480 1.00 97.81 82 LEU A N 1
ATOM 586 C CA . LEU A 1 82 ? -4.044 -5.778 -15.647 1.00 97.81 82 LEU A CA 1
ATOM 587 C C . LEU A 1 82 ? -2.731 -5.966 -16.405 1.00 97.81 82 LEU A C 1
ATOM 589 O O . LEU A 1 82 ? -2.759 -6.010 -17.630 1.00 97.81 82 LEU A O 1
ATOM 593 N N . GLY A 1 83 ? -1.604 -6.129 -15.706 1.00 96.75 83 GLY A N 1
ATOM 594 C CA . GLY A 1 83 ? -0.325 -6.411 -16.357 1.00 96.75 83 GLY A CA 1
ATOM 595 C C . GLY A 1 83 ? -0.339 -7.736 -17.121 1.00 96.75 83 GLY A C 1
ATOM 596 O O . GLY A 1 83 ? 0.133 -7.798 -18.254 1.00 96.75 83 GLY A O 1
ATOM 597 N N . HIS A 1 84 ? -0.956 -8.774 -16.556 1.00 96.81 84 HIS A N 1
ATOM 598 C CA . HIS A 1 84 ? -1.126 -10.060 -17.228 1.00 96.81 84 HIS A CA 1
ATOM 599 C C . HIS A 1 84 ? -2.052 -9.959 -18.450 1.00 96.81 84 HIS A C 1
ATOM 601 O O . HIS A 1 84 ? -1.690 -10.396 -19.538 1.00 96.81 84 HIS A O 1
ATOM 607 N N . LEU A 1 85 ? -3.217 -9.316 -18.306 1.00 97.19 85 LEU A N 1
ATOM 608 C CA . LEU A 1 85 ? -4.167 -9.110 -19.408 1.00 97.19 85 LEU A CA 1
ATOM 609 C C . LEU A 1 85 ? -3.589 -8.247 -20.538 1.00 97.19 85 LEU A C 1
ATOM 611 O O . LEU A 1 85 ? -3.931 -8.450 -21.699 1.00 97.19 85 LEU A O 1
ATOM 615 N N . ALA A 1 86 ? -2.712 -7.300 -20.208 1.00 95.12 86 ALA A N 1
ATOM 616 C CA . ALA A 1 86 ? -2.007 -6.468 -21.177 1.00 95.12 86 ALA A CA 1
ATOM 617 C C . ALA A 1 86 ? -0.805 -7.177 -21.834 1.00 95.12 86 ALA A C 1
ATOM 619 O O . ALA A 1 86 ? -0.137 -6.573 -22.669 1.00 95.12 86 ALA A O 1
ATOM 620 N N . GLY A 1 87 ? -0.500 -8.426 -21.457 1.00 94.44 87 GLY A N 1
ATOM 621 C CA . GLY A 1 87 ? 0.647 -9.179 -21.972 1.00 94.44 87 GLY A CA 1
ATOM 622 C C . GLY A 1 87 ? 2.007 -8.696 -21.456 1.00 94.44 87 GLY A C 1
ATOM 623 O O . GLY A 1 87 ? 3.034 -9.068 -22.013 1.00 94.44 87 GLY A O 1
ATOM 624 N N . ILE A 1 88 ? 2.026 -7.870 -20.405 1.00 93.50 88 ILE A N 1
ATOM 625 C CA . ILE A 1 88 ? 3.254 -7.384 -19.754 1.00 93.50 88 ILE A CA 1
ATOM 626 C C . ILE A 1 88 ? 3.834 -8.474 -18.845 1.00 93.50 88 ILE A C 1
ATOM 628 O O . ILE A 1 88 ? 5.051 -8.614 -18.742 1.00 93.50 88 ILE A O 1
ATOM 632 N N . TYR A 1 89 ? 2.964 -9.246 -18.189 1.00 94.81 89 TYR A N 1
ATOM 633 C CA . TYR A 1 89 ? 3.342 -10.348 -17.307 1.00 94.81 89 TYR A CA 1
ATOM 634 C C . TYR A 1 89 ? 2.912 -11.697 -17.883 1.00 94.81 89 TYR A C 1
ATOM 636 O O . TYR A 1 89 ? 1.783 -11.850 -18.353 1.00 94.81 89 TYR A O 1
ATOM 644 N N . ASP A 1 90 ? 3.783 -12.700 -17.785 1.00 95.38 90 ASP A N 1
ATOM 645 C CA . ASP A 1 90 ? 3.438 -14.083 -18.119 1.00 95.38 90 ASP A CA 1
ATOM 646 C C . ASP A 1 90 ? 2.505 -14.723 -17.069 1.00 95.38 90 ASP A C 1
ATOM 648 O O . ASP A 1 90 ? 2.142 -14.113 -16.062 1.00 95.38 90 ASP A O 1
ATOM 652 N N . SER A 1 91 ? 2.078 -15.968 -17.303 1.00 94.38 91 SER A N 1
ATOM 653 C CA . SER A 1 91 ? 1.207 -16.700 -16.371 1.00 94.38 91 SER A CA 1
ATOM 654 C C . SER A 1 91 ? 1.883 -17.071 -15.046 1.00 94.38 91 SER A C 1
ATOM 656 O O . SER A 1 91 ? 1.192 -17.363 -14.071 1.00 94.38 91 SER A O 1
ATOM 658 N N . GLY A 1 92 ? 3.217 -17.077 -14.992 1.00 95.56 92 GLY A N 1
ATOM 659 C CA . GLY A 1 92 ? 3.999 -17.365 -13.792 1.00 95.56 92 GLY A CA 1
ATOM 660 C C . GLY A 1 92 ? 3.931 -16.257 -12.742 1.00 95.56 92 GLY A C 1
ATOM 661 O O . GLY A 1 92 ? 4.203 -16.533 -11.573 1.00 95.56 92 GLY A O 1
ATOM 662 N N . ILE A 1 93 ? 3.496 -15.045 -13.118 1.00 95.19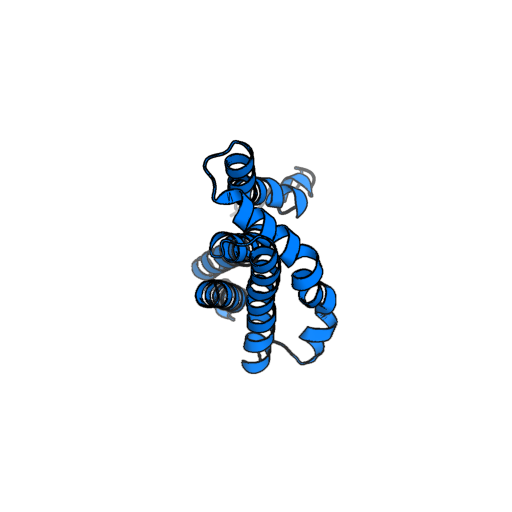 93 ILE A N 1
ATOM 663 C CA . ILE A 1 93 ? 3.415 -13.868 -12.236 1.00 95.19 93 ILE A CA 1
ATOM 664 C C . ILE A 1 93 ? 2.671 -14.128 -10.922 1.00 95.19 93 ILE A C 1
ATOM 666 O O . ILE A 1 93 ? 3.054 -13.617 -9.873 1.00 95.19 93 ILE A O 1
ATOM 670 N N . TRP A 1 94 ? 1.625 -14.955 -10.956 1.00 95.62 94 TRP A N 1
ATOM 671 C CA . TRP A 1 94 ? 0.814 -15.264 -9.781 1.00 95.62 94 TRP A CA 1
ATOM 672 C C . TRP A 1 94 ? 1.568 -16.122 -8.767 1.00 95.62 94 TRP A C 1
ATOM 674 O O . TRP A 1 94 ? 1.487 -15.878 -7.565 1.00 95.62 94 TRP A O 1
ATOM 684 N N . ALA A 1 95 ? 2.306 -17.121 -9.253 1.00 95.94 95 ALA A N 1
ATOM 685 C CA . ALA A 1 95 ? 3.070 -18.026 -8.405 1.00 95.94 95 ALA A CA 1
ATOM 686 C C . ALA A 1 95 ? 4.325 -17.344 -7.846 1.00 95.94 95 ALA A C 1
ATOM 688 O O . ALA A 1 95 ? 4.684 -17.581 -6.696 1.00 95.94 95 ALA A O 1
ATOM 689 N N . SER A 1 96 ? 4.965 -16.476 -8.636 1.00 95.50 96 SER A N 1
ATOM 690 C CA . SER A 1 96 ? 6.187 -15.768 -8.239 1.00 95.50 96 SER A CA 1
ATOM 691 C C . SER A 1 96 ? 5.962 -14.600 -7.279 1.00 95.50 96 SER A C 1
ATOM 693 O O . SER A 1 96 ? 6.941 -14.084 -6.755 1.00 95.50 96 SER A O 1
ATOM 695 N N . ASN A 1 97 ? 4.709 -14.193 -7.044 1.00 96.12 97 ASN A N 1
ATOM 696 C CA . ASN A 1 97 ? 4.357 -13.063 -6.175 1.00 96.12 97 ASN A CA 1
ATOM 697 C C . ASN A 1 97 ? 3.303 -13.445 -5.122 1.00 96.12 97 ASN A C 1
ATOM 699 O O . ASN A 1 97 ? 2.498 -12.609 -4.700 1.00 96.12 97 ASN A O 1
ATOM 703 N N . VAL A 1 98 ? 3.258 -14.717 -4.713 1.00 96.31 98 VAL A N 1
ATOM 704 C CA . VAL A 1 98 ? 2.240 -15.238 -3.784 1.00 96.31 98 VAL A CA 1
ATOM 705 C C . VAL A 1 98 ? 2.224 -14.484 -2.451 1.00 96.31 98 VAL A C 1
ATOM 707 O O . VAL A 1 98 ? 1.159 -14.244 -1.882 1.00 96.31 98 VAL A O 1
ATOM 710 N N . GLU A 1 99 ? 3.383 -14.033 -1.976 1.00 95.50 99 GLU A N 1
ATOM 711 C CA . GLU A 1 99 ? 3.529 -13.210 -0.779 1.00 95.50 99 GLU A CA 1
ATOM 712 C C . GLU A 1 99 ? 2.764 -11.889 -0.899 1.00 95.50 99 GLU A C 1
ATOM 714 O O . GLU A 1 99 ? 2.084 -11.483 0.047 1.00 95.50 99 GLU A O 1
ATOM 719 N N . TRP A 1 100 ? 2.773 -11.266 -2.081 1.00 94.75 100 TRP A N 1
ATOM 720 C CA . TRP A 1 100 ? 2.012 -10.049 -2.352 1.00 94.75 100 TRP A CA 1
ATOM 721 C C . TRP A 1 100 ? 0.517 -10.316 -2.472 1.00 94.75 100 TRP A C 1
ATOM 723 O O . TRP A 1 100 ? -0.276 -9.469 -2.070 1.00 94.75 100 TRP A O 1
ATOM 733 N N . LEU A 1 101 ? 0.115 -11.492 -2.960 1.00 95.25 101 LEU A N 1
ATOM 734 C CA . LEU A 1 101 ? -1.296 -11.897 -3.013 1.00 95.25 101 LEU A CA 1
ATOM 735 C C . LEU A 1 101 ? -1.865 -12.192 -1.615 1.00 95.25 101 LEU A C 1
ATOM 737 O O . LEU A 1 101 ? -3.040 -11.934 -1.356 1.00 95.25 101 LEU A O 1
ATOM 741 N N . ILE A 1 102 ? -1.034 -12.693 -0.696 1.00 96.31 102 ILE A N 1
ATOM 742 C CA . ILE A 1 102 ? -1.417 -13.000 0.691 1.00 96.31 102 ILE A CA 1
ATOM 743 C C . ILE A 1 102 ? -1.370 -11.751 1.584 1.00 96.31 102 ILE A C 1
ATOM 745 O O . ILE A 1 102 ? -2.186 -11.618 2.503 1.00 96.31 102 ILE A O 1
ATOM 749 N N . ALA A 1 103 ? -0.461 -10.809 1.316 1.00 95.19 103 ALA A N 1
ATOM 750 C CA . ALA A 1 103 ? -0.277 -9.601 2.121 1.00 95.19 103 ALA A CA 1
ATOM 751 C C . ALA A 1 103 ? -1.587 -8.831 2.413 1.00 95.19 103 ALA A C 1
ATOM 753 O O . ALA A 1 103 ? -1.805 -8.487 3.578 1.00 95.19 103 ALA A O 1
ATOM 754 N N . PRO A 1 104 ? -2.516 -8.611 1.457 1.00 96.12 104 PRO A N 1
ATOM 755 C CA . PRO A 1 104 ? -3.813 -7.999 1.734 1.00 96.12 104 PRO A CA 1
ATOM 756 C C . PRO A 1 104 ? -4.589 -8.637 2.886 1.00 96.12 104 PRO A C 1
ATOM 758 O O . PRO A 1 104 ? -5.196 -7.919 3.676 1.00 96.12 104 PRO A O 1
ATOM 761 N N . VAL A 1 105 ? -4.548 -9.962 3.021 1.00 94.75 105 VAL A N 1
ATOM 762 C CA . VAL A 1 105 ? -5.251 -10.686 4.089 1.00 94.75 105 VAL A CA 1
ATOM 763 C C . VAL A 1 105 ? -4.528 -10.520 5.424 1.00 94.75 105 VAL A C 1
ATOM 765 O O . VAL A 1 105 ? -5.171 -10.281 6.444 1.00 94.75 105 VAL A O 1
ATOM 768 N N . VAL A 1 106 ? -3.196 -10.600 5.414 1.00 96.56 106 VAL A N 1
ATOM 769 C CA . VAL A 1 106 ? -2.369 -10.559 6.631 1.00 96.56 106 VAL A CA 1
ATOM 770 C C . VAL A 1 106 ? -2.304 -9.154 7.223 1.00 96.56 106 VAL A C 1
ATOM 772 O O . VAL A 1 106 ? -2.551 -8.967 8.413 1.00 96.56 106 VAL A O 1
ATOM 775 N N . VAL A 1 107 ? -1.986 -8.151 6.402 1.00 96.81 107 VAL A N 1
ATOM 776 C CA . VAL A 1 107 ? -1.755 -6.777 6.873 1.00 96.81 107 VAL A CA 1
ATOM 777 C C . VAL A 1 107 ? -2.914 -5.830 6.576 1.00 96.81 107 VAL A C 1
ATOM 779 O O . VAL A 1 107 ? -3.039 -4.802 7.239 1.00 96.81 107 VAL A O 1
ATOM 782 N N . GLY A 1 108 ? -3.814 -6.161 5.643 1.00 97.75 108 GLY A N 1
ATOM 783 C CA . GLY A 1 108 ? -4.920 -5.273 5.271 1.00 97.75 108 GLY A CA 1
ATOM 784 C C . GLY A 1 108 ? -5.888 -5.002 6.419 1.00 97.75 108 GLY A C 1
ATOM 785 O O . GLY A 1 108 ? -6.286 -3.854 6.609 1.00 97.75 108 GLY A O 1
ATOM 786 N N . ALA A 1 109 ? -6.219 -6.006 7.235 1.00 97.75 109 ALA A N 1
ATOM 787 C CA . ALA A 1 109 ? -7.089 -5.812 8.397 1.00 97.75 109 ALA A CA 1
ATOM 788 C C . ALA A 1 109 ? -6.477 -4.854 9.444 1.00 97.75 109 ALA A C 1
ATOM 790 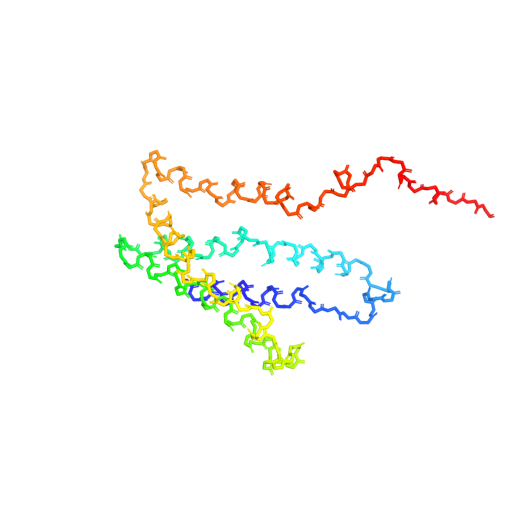O O . ALA A 1 109 ? -7.139 -3.867 9.786 1.00 97.75 109 ALA A O 1
ATOM 791 N N . PRO A 1 110 ? -5.221 -5.050 9.900 1.00 98.06 110 PRO A N 1
ATOM 792 C CA . PRO A 1 110 ? -4.516 -4.065 10.721 1.00 98.06 110 PRO A CA 1
ATOM 793 C C . PRO A 1 110 ? -4.497 -2.651 10.121 1.00 98.06 110 PRO A C 1
ATOM 795 O O . PRO A 1 110 ? -4.824 -1.687 10.815 1.00 98.06 110 PRO A O 1
ATOM 798 N N . LEU A 1 111 ? -4.186 -2.515 8.827 1.00 98.25 111 LEU A N 1
ATOM 799 C CA . LEU A 1 111 ? -4.155 -1.217 8.138 1.00 98.25 111 LEU A CA 1
ATOM 800 C C . LEU A 1 111 ? -5.531 -0.543 8.118 1.00 98.25 111 LEU A C 1
ATOM 802 O O . LEU A 1 111 ? -5.650 0.655 8.373 1.00 98.25 111 LEU A O 1
ATOM 806 N N . GLY A 1 112 ? -6.590 -1.314 7.888 1.00 98.12 112 GLY A N 1
ATOM 807 C CA . GLY A 1 112 ? -7.961 -0.831 7.969 1.00 98.12 112 GLY A CA 1
ATOM 808 C C . GLY A 1 112 ? -8.327 -0.315 9.366 1.00 98.12 112 GLY A C 1
ATOM 809 O O . GLY A 1 112 ? -8.908 0.762 9.514 1.00 98.12 112 GLY A O 1
ATOM 810 N N . LEU A 1 113 ? -7.933 -1.031 10.420 1.00 97.81 113 LEU A N 1
ATOM 811 C CA . LEU A 1 113 ? -8.145 -0.583 11.800 1.00 97.81 113 LEU A CA 1
ATOM 812 C C . LEU A 1 113 ? -7.369 0.702 12.116 1.00 97.81 113 LEU A C 1
ATOM 814 O O . LEU A 1 113 ? -7.936 1.617 12.715 1.00 97.81 113 LEU A O 1
ATOM 818 N N . ILE A 1 114 ? -6.122 0.816 11.650 1.00 97.75 114 ILE A N 1
ATOM 819 C CA . ILE A 1 114 ? -5.331 2.054 11.726 1.00 97.75 114 ILE A CA 1
ATOM 820 C C . ILE A 1 114 ? -6.081 3.214 11.056 1.00 97.75 114 ILE A C 1
ATOM 822 O O . ILE A 1 114 ? -6.197 4.294 11.634 1.00 97.75 114 ILE A O 1
ATOM 826 N N . GLY A 1 115 ? -6.659 2.984 9.877 1.00 97.50 115 GLY A N 1
ATOM 827 C CA . GLY A 1 115 ? -7.496 3.960 9.182 1.00 97.50 115 GLY A CA 1
ATOM 828 C C . GLY A 1 115 ? -8.678 4.456 10.012 1.00 97.50 115 GLY A C 1
ATOM 829 O O . GLY A 1 115 ? -8.921 5.662 10.107 1.00 97.50 115 GLY A O 1
ATOM 830 N N . ALA A 1 116 ? -9.399 3.541 10.661 1.00 97.38 116 ALA A N 1
ATOM 831 C CA . ALA A 1 116 ? -10.494 3.908 11.556 1.00 97.38 116 ALA A CA 1
ATOM 832 C C . ALA A 1 116 ? -10.004 4.694 12.783 1.00 97.38 116 ALA A C 1
ATOM 834 O O . ALA A 1 116 ? -10.634 5.688 13.157 1.00 97.38 116 ALA A O 1
ATOM 835 N N . LEU A 1 117 ? -8.870 4.298 13.372 1.00 96.69 117 LEU A N 1
ATOM 836 C CA . LEU A 1 117 ? -8.242 5.002 14.494 1.00 96.69 117 LEU A CA 1
ATOM 837 C C . LEU A 1 117 ? -7.766 6.404 14.109 1.00 96.69 117 LEU A C 1
ATOM 839 O O . LEU A 1 117 ? -7.848 7.307 14.931 1.00 96.69 117 LEU A O 1
ATOM 843 N N . ALA A 1 118 ? -7.348 6.625 12.863 1.00 96.19 118 ALA A N 1
ATOM 844 C CA . ALA A 1 118 ? -6.902 7.928 12.372 1.00 96.19 118 ALA A CA 1
ATOM 845 C C . ALA A 1 118 ? -8.025 8.980 12.288 1.00 96.19 118 ALA A C 1
ATOM 847 O O . ALA A 1 118 ? -7.752 10.169 12.094 1.00 96.19 118 ALA A O 1
ATOM 848 N N . ARG A 1 119 ? -9.303 8.600 12.412 1.00 91.88 119 ARG A N 1
ATOM 849 C CA . ARG A 1 119 ? -10.418 9.549 12.257 1.00 91.88 119 ARG A CA 1
ATOM 850 C C . ARG A 1 119 ? -10.631 10.493 13.442 1.00 91.88 119 ARG A C 1
ATOM 852 O O . ARG A 1 119 ? -10.681 11.703 13.202 1.00 91.88 119 ARG A O 1
ATOM 859 N N . PRO A 1 120 ? -10.795 10.007 14.684 1.00 92.06 120 PRO A N 1
ATOM 860 C CA . PRO A 1 120 ? -11.045 10.870 15.834 1.00 92.06 120 PRO A CA 1
ATOM 861 C C . PRO A 1 120 ? -9.905 11.864 16.091 1.00 92.06 120 PRO A C 1
ATOM 863 O O . PRO A 1 120 ? -8.742 11.595 15.795 1.00 92.06 120 PRO A O 1
ATOM 866 N N . ARG A 1 121 ? -10.228 13.020 16.687 1.00 91.50 121 ARG A N 1
ATOM 867 C CA . ARG A 1 121 ? -9.237 14.005 17.161 1.00 91.50 121 ARG A CA 1
ATOM 868 C C . ARG A 1 121 ? -8.710 13.607 18.544 1.00 91.50 121 ARG A C 1
ATOM 870 O O . ARG A 1 121 ? -8.902 14.329 19.514 1.00 91.50 121 ARG A O 1
ATOM 877 N N . SER A 1 122 ? -8.105 12.428 18.636 1.00 94.62 122 SER A N 1
ATOM 878 C CA . SER A 1 122 ? -7.481 11.911 19.858 1.00 94.62 122 SER A CA 1
ATOM 879 C C . SER A 1 122 ? -5.968 11.757 19.664 1.00 94.62 122 SER A C 1
ATOM 881 O O . SER A 1 122 ? -5.513 11.710 18.518 1.00 94.62 122 SER A O 1
ATOM 883 N N . PRO A 1 123 ? -5.174 11.632 20.744 1.00 95.94 123 PRO A N 1
ATOM 884 C CA . PRO A 1 123 ? -3.746 11.327 20.632 1.00 95.94 123 PRO A CA 1
ATOM 885 C C . PRO A 1 123 ? -3.478 10.062 19.804 1.00 95.94 123 PRO A C 1
ATOM 887 O O . PRO A 1 123 ? -2.617 10.060 18.931 1.00 95.94 123 PRO A O 1
ATOM 890 N N . TRP A 1 124 ? -4.290 9.017 19.987 1.00 94.12 124 TRP A N 1
ATOM 891 C CA . TRP A 1 124 ? -4.219 7.790 19.186 1.00 94.12 124 TRP A CA 1
ATOM 892 C C . TRP A 1 124 ? -4.529 8.026 17.707 1.00 94.12 124 TRP A C 1
ATOM 894 O O . TRP A 1 124 ? -3.873 7.455 16.839 1.00 94.12 124 TRP A O 1
ATOM 904 N N . GLY A 1 125 ? -5.488 8.906 17.409 1.00 94.81 125 GLY A N 1
ATOM 905 C CA . GLY A 1 125 ? -5.783 9.295 16.034 1.00 94.81 125 GLY A CA 1
ATOM 906 C C . GLY A 1 125 ? -4.678 10.124 15.394 1.00 94.81 125 GLY A C 1
ATOM 907 O O . GLY A 1 125 ? -4.431 9.977 14.199 1.00 94.81 125 GLY A O 1
ATOM 908 N N . LEU A 1 126 ? -3.961 10.939 16.173 1.00 95.50 126 LEU A N 1
ATOM 909 C CA . LEU A 1 126 ? -2.762 11.627 15.699 1.00 95.50 126 LEU A CA 1
ATOM 910 C C . LEU A 1 126 ? -1.657 10.623 15.351 1.00 95.50 126 LEU A C 1
ATOM 912 O O . LEU A 1 126 ? -1.133 10.678 14.244 1.00 95.50 126 LEU A O 1
ATOM 916 N N . LEU A 1 127 ? -1.359 9.675 16.245 1.00 95.88 127 LEU A N 1
ATOM 917 C CA . LEU A 1 127 ? -0.361 8.629 15.990 1.00 95.88 127 LEU A CA 1
ATOM 918 C C . LEU A 1 127 ? -0.703 7.809 14.740 1.00 95.88 127 LEU A C 1
ATOM 920 O O . LEU A 1 127 ? 0.152 7.606 13.884 1.00 95.88 127 LEU A O 1
ATOM 924 N N . ALA A 1 128 ? -1.967 7.411 14.580 1.00 95.69 128 ALA A N 1
ATOM 925 C CA . ALA A 1 128 ? -2.412 6.665 13.407 1.00 95.69 128 ALA A CA 1
ATOM 926 C C . ALA A 1 128 ? -2.245 7.453 12.091 1.00 95.69 128 ALA A C 1
ATOM 928 O O . ALA A 1 128 ? -1.900 6.869 11.066 1.00 95.69 128 ALA A O 1
ATOM 929 N N . ARG A 1 129 ? -2.422 8.784 12.104 1.00 95.81 129 ARG A N 1
ATOM 930 C CA . ARG A 1 129 ? -2.167 9.646 10.930 1.00 95.81 129 ARG A CA 1
ATOM 931 C C . ARG A 1 129 ? -0.689 9.765 10.581 1.00 95.81 129 ARG A C 1
ATOM 933 O O . ARG A 1 129 ? -0.372 10.039 9.428 1.00 95.81 129 ARG A O 1
ATOM 940 N N . LEU A 1 130 ? 0.197 9.576 11.556 1.00 96.88 130 LEU A N 1
ATOM 941 C CA . LEU A 1 130 ? 1.638 9.656 11.344 1.00 96.88 130 LEU A CA 1
ATOM 942 C C . LEU A 1 130 ? 2.221 8.388 10.714 1.00 96.88 130 LEU A C 1
ATOM 944 O O . LEU A 1 130 ? 3.334 8.444 10.210 1.00 96.88 130 LEU A O 1
ATOM 948 N N . ILE A 1 131 ? 1.488 7.273 10.670 1.00 96.06 131 ILE A N 1
ATOM 949 C CA . ILE A 1 131 ? 2.011 6.005 10.138 1.00 96.06 131 ILE A CA 1
ATOM 950 C C . ILE A 1 131 ? 2.471 6.134 8.681 1.00 96.06 131 ILE A C 1
ATOM 952 O O . ILE A 1 131 ? 3.560 5.681 8.354 1.00 96.06 131 ILE A O 1
ATOM 956 N N 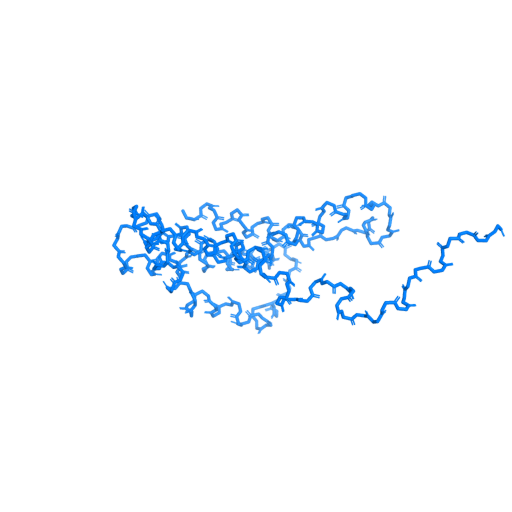. VAL A 1 132 ? 1.692 6.795 7.820 1.00 95.31 132 VAL A N 1
ATOM 957 C CA . VAL A 1 132 ? 2.074 7.005 6.412 1.00 95.31 132 VAL A CA 1
ATOM 958 C C . VAL A 1 132 ? 3.298 7.922 6.275 1.00 95.31 132 VAL A C 1
ATOM 960 O O . VAL A 1 132 ? 4.269 7.492 5.663 1.00 95.31 132 VAL A O 1
ATOM 963 N N . PRO A 1 133 ? 3.337 9.151 6.829 1.00 96.12 133 PRO A N 1
ATOM 964 C CA . PRO A 1 133 ? 4.520 10.000 6.686 1.00 96.12 133 PRO A CA 1
ATOM 965 C C . PRO A 1 133 ? 5.761 9.421 7.379 1.00 96.12 133 PRO A C 1
ATOM 967 O O . PRO A 1 133 ? 6.854 9.541 6.838 1.00 96.12 133 PRO A O 1
ATOM 970 N N . LEU A 1 134 ? 5.618 8.752 8.530 1.00 96.38 134 LEU A N 1
ATOM 971 C CA . LEU A 1 134 ? 6.741 8.063 9.172 1.00 96.38 134 LEU A CA 1
ATOM 972 C C . LEU A 1 134 ? 7.218 6.872 8.341 1.00 96.38 134 LEU A C 1
ATOM 974 O O . LEU A 1 134 ? 8.421 6.685 8.226 1.00 96.38 134 LEU A O 1
ATOM 978 N N . GLY A 1 135 ? 6.308 6.110 7.730 1.00 94.31 135 GLY A N 1
ATOM 979 C CA . GLY A 1 135 ? 6.654 5.057 6.777 1.00 94.31 135 GLY A CA 1
ATOM 980 C C . GLY A 1 135 ? 7.435 5.613 5.589 1.00 94.31 135 GLY A C 1
ATOM 981 O O . GLY A 1 135 ? 8.510 5.115 5.293 1.00 94.31 135 GLY A O 1
ATOM 982 N N . ALA A 1 136 ? 6.969 6.711 4.987 1.00 93.19 136 ALA A N 1
ATOM 983 C CA . ALA A 1 136 ? 7.625 7.338 3.837 1.00 93.19 136 ALA A CA 1
ATOM 984 C C . ALA A 1 136 ? 9.029 7.854 4.171 1.00 93.19 136 ALA A C 1
ATOM 986 O O . ALA A 1 136 ? 9.911 7.839 3.316 1.00 93.19 136 ALA A O 1
ATOM 987 N N . LEU A 1 137 ? 9.232 8.309 5.411 1.00 93.88 137 LEU A N 1
ATOM 988 C CA . LEU A 1 137 ? 10.561 8.602 5.917 1.00 93.88 137 LEU A CA 1
ATOM 989 C C . LEU A 1 137 ? 11.335 7.289 6.066 1.00 93.88 137 LEU A C 1
ATOM 991 O O . LEU A 1 137 ? 12.325 7.108 5.382 1.00 93.88 137 LEU A O 1
ATOM 995 N N . VAL A 1 138 ? 10.888 6.361 6.911 1.00 92.81 138 VAL A N 1
ATOM 996 C CA . VAL A 1 138 ? 11.669 5.196 7.364 1.00 92.81 138 VAL A CA 1
ATOM 997 C C . VAL A 1 138 ? 11.962 4.162 6.264 1.00 92.81 138 VAL A C 1
ATOM 999 O O . VAL A 1 138 ? 13.049 3.585 6.242 1.00 92.81 138 VAL A O 1
ATOM 1002 N N . GLU A 1 139 ? 11.010 3.916 5.366 1.00 91.00 139 GLU A N 1
ATOM 1003 C CA . GLU A 1 139 ? 11.049 2.879 4.324 1.00 91.00 139 GLU A CA 1
ATOM 1004 C C . GLU A 1 139 ? 12.344 2.877 3.508 1.00 91.00 139 GLU A C 1
ATOM 1006 O O . GLU A 1 139 ? 12.986 1.825 3.452 1.00 91.00 139 GLU A O 1
ATOM 1011 N N . PRO A 1 140 ? 12.776 4.015 2.938 1.00 88.75 140 PRO A N 1
ATOM 1012 C CA . PRO A 1 140 ? 14.155 4.282 2.599 1.00 88.75 140 PRO A CA 1
ATOM 1013 C C . PRO A 1 140 ? 15.255 3.397 3.210 1.00 88.75 140 PRO A C 1
ATOM 1015 O O . PRO A 1 140 ? 15.898 2.585 2.534 1.00 88.75 140 PRO A O 1
ATOM 1018 N N . TRP A 1 141 ? 15.463 3.555 4.513 1.00 87.75 141 TRP A N 1
ATOM 1019 C CA . TRP A 1 141 ? 16.528 2.902 5.256 1.00 87.75 141 TRP A CA 1
ATOM 1020 C C . TRP A 1 141 ? 16.285 1.400 5.406 1.00 87.75 141 TRP A C 1
ATOM 1022 O O . TRP A 1 141 ? 17.239 0.628 5.412 1.00 87.75 141 TRP A O 1
ATOM 1032 N N . VAL A 1 142 ? 15.021 0.976 5.468 1.00 87.19 142 VAL A N 1
ATOM 1033 C CA . VAL A 1 142 ? 14.633 -0.438 5.584 1.00 87.19 142 VAL A CA 1
ATOM 1034 C C . VAL A 1 142 ? 14.940 -1.203 4.301 1.00 87.19 142 VAL A C 1
ATOM 1036 O O . VAL A 1 142 ? 15.485 -2.302 4.352 1.00 87.19 142 VAL A O 1
ATOM 1039 N N . VAL A 1 143 ? 14.631 -0.617 3.144 1.00 83.81 143 VAL A N 1
ATOM 1040 C CA . VAL A 1 143 ? 14.820 -1.268 1.835 1.00 83.81 143 VAL A CA 1
ATOM 1041 C C . VAL A 1 143 ? 16.156 -0.911 1.180 1.00 83.81 143 VAL A C 1
ATOM 1043 O O . VAL A 1 143 ? 16.362 -1.176 -0.002 1.00 83.81 143 VAL A O 1
ATOM 1046 N N . SER A 1 144 ? 17.079 -0.326 1.954 1.00 79.62 144 SER A N 1
ATOM 1047 C CA . SER A 1 144 ? 18.468 -0.060 1.563 1.00 79.62 144 SER A CA 1
ATOM 1048 C C . SER A 1 144 ? 18.622 0.691 0.234 1.00 79.62 144 SER A C 1
ATOM 1050 O O . SER A 1 144 ? 19.582 0.458 -0.496 1.00 79.62 144 SER A O 1
ATOM 1052 N N . MET A 1 145 ? 17.732 1.638 -0.098 1.00 74.19 145 MET A N 1
ATOM 1053 C CA . MET A 1 145 ? 17.914 2.428 -1.334 1.00 74.19 145 MET A CA 1
ATOM 1054 C C . MET A 1 145 ? 19.047 3.474 -1.266 1.00 74.19 145 MET A C 1
ATOM 1056 O O . MET A 1 145 ? 19.146 4.277 -2.186 1.00 74.19 145 MET A O 1
ATOM 1060 N N . TRP A 1 146 ? 19.877 3.497 -0.212 1.00 71.06 146 TRP A N 1
ATOM 1061 C CA . TRP A 1 146 ? 20.940 4.480 0.038 1.00 71.06 146 TRP A CA 1
ATOM 1062 C C . TRP A 1 146 ? 22.251 3.841 -0.414 1.00 71.06 146 TRP A C 1
ATOM 1064 O O . TRP A 1 146 ? 22.837 3.073 0.353 1.00 71.06 146 TRP A O 1
ATOM 1074 N N . PRO A 1 147 ? 22.747 4.139 -1.630 1.00 59.34 147 PRO A N 1
ATOM 1075 C CA . PRO A 1 147 ? 23.892 3.430 -2.195 1.00 59.34 147 PRO A CA 1
ATOM 1076 C C . PRO A 1 147 ? 25.154 3.592 -1.338 1.00 59.34 147 PRO A C 1
ATOM 1078 O O . PRO A 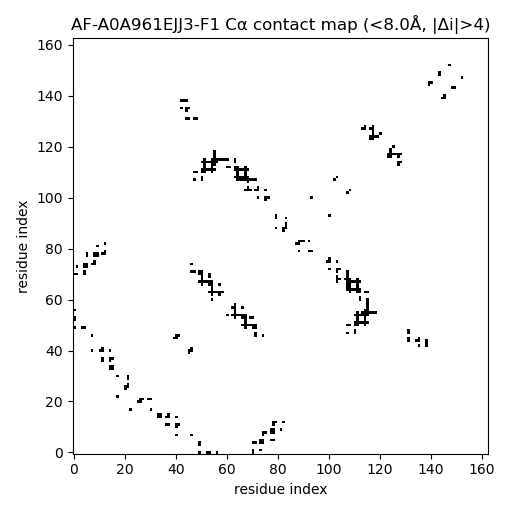1 147 ? 25.937 2.655 -1.213 1.00 59.34 147 PRO A O 1
ATOM 1081 N N . TRP A 1 148 ? 25.304 4.744 -0.675 1.00 58.28 148 TRP A N 1
ATOM 1082 C CA . TRP A 1 148 ? 26.419 5.074 0.222 1.00 58.28 148 TRP A CA 1
ATOM 1083 C C . TRP A 1 148 ? 26.364 4.398 1.603 1.00 58.28 148 TRP A C 1
ATOM 1085 O O . TRP A 1 148 ? 27.336 4.482 2.345 1.00 58.28 148 TRP A O 1
ATOM 1095 N N . LEU A 1 149 ? 25.254 3.743 1.970 1.00 54.72 149 LEU A N 1
ATOM 1096 C CA . LEU A 1 149 ? 25.195 2.863 3.149 1.00 54.72 149 LEU A CA 1
ATOM 1097 C C . LEU A 1 149 ? 25.587 1.417 2.799 1.00 54.72 149 LEU A C 1
ATOM 1099 O O . LEU A 1 149 ? 26.004 0.668 3.676 1.00 54.72 149 LEU A O 1
ATOM 1103 N N . SER A 1 150 ? 25.477 1.035 1.523 1.00 53.62 150 SER A N 1
ATOM 1104 C CA . SER A 1 150 ? 25.741 -0.320 1.011 1.00 53.62 150 SER A CA 1
ATOM 1105 C C . SER A 1 150 ? 27.065 -0.478 0.248 1.00 53.62 150 SER A C 1
ATOM 1107 O O . SER A 1 150 ? 27.454 -1.596 -0.076 1.00 53.62 150 SER A O 1
ATOM 1109 N N . GLN A 1 151 ? 27.751 0.623 -0.065 1.00 53.56 151 GLN A N 1
ATOM 1110 C CA . GLN A 1 151 ? 29.037 0.649 -0.765 1.00 53.56 151 GLN A CA 1
ATOM 1111 C C . GLN A 1 151 ? 30.046 1.429 0.092 1.00 53.56 151 GLN A C 1
ATOM 1113 O O . GLN A 1 151 ? 29.697 2.509 0.577 1.00 53.56 151 GLN A O 1
ATOM 1118 N N . PRO A 1 152 ? 31.289 0.948 0.285 1.00 50.19 152 PRO A N 1
ATOM 1119 C CA . PRO A 1 152 ? 32.331 1.787 0.860 1.00 50.19 152 PRO A CA 1
ATOM 1120 C C . PRO A 1 152 ? 32.495 3.052 0.003 1.00 50.19 152 PRO A C 1
ATOM 1122 O O . PRO A 1 152 ? 32.470 2.990 -1.225 1.00 50.19 152 PRO A O 1
ATOM 1125 N N . LEU A 1 153 ? 32.680 4.205 0.657 1.00 54.22 153 LEU A N 1
ATOM 1126 C CA . LEU A 1 153 ? 32.845 5.545 0.057 1.00 54.22 153 LEU A CA 1
ATOM 1127 C C . LEU A 1 153 ? 34.034 5.674 -0.930 1.00 54.22 153 LEU A C 1
ATOM 1129 O O . LEU A 1 153 ? 34.359 6.770 -1.374 1.00 54.22 153 LEU A O 1
ATOM 1133 N N . THR A 1 154 ? 34.699 4.576 -1.283 1.00 51.44 154 THR A N 1
ATOM 1134 C CA . THR A 1 154 ? 35.850 4.509 -2.189 1.00 51.44 154 THR A CA 1
ATOM 1135 C C . THR A 1 154 ? 35.466 4.462 -3.673 1.00 51.44 154 THR A C 1
ATOM 1137 O O . THR A 1 154 ? 36.348 4.531 -4.522 1.00 51.44 154 THR A O 1
ATOM 1140 N N . GLY A 1 155 ? 34.173 4.373 -4.006 1.00 50.59 155 GLY A N 1
ATOM 1141 C CA . GLY A 1 155 ? 33.657 4.323 -5.381 1.00 50.59 155 GLY A CA 1
ATOM 1142 C C . GLY A 1 155 ? 33.216 5.669 -5.969 1.00 50.59 155 GLY A C 1
ATOM 1143 O O . GLY A 1 155 ? 32.280 5.694 -6.767 1.00 50.59 155 GLY A O 1
ATOM 1144 N N . 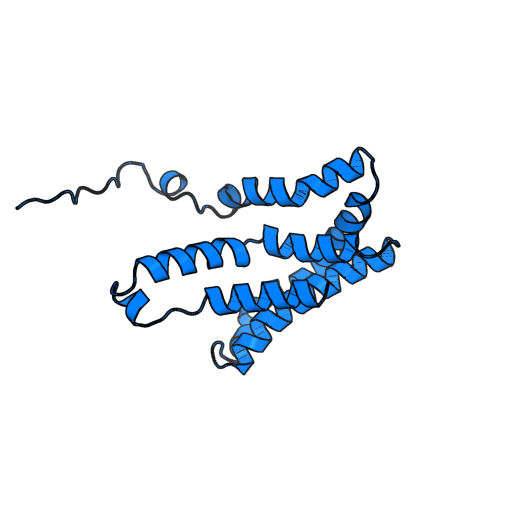TRP A 1 156 ? 33.817 6.792 -5.561 1.00 46.72 156 TRP A N 1
ATOM 1145 C CA . TRP A 1 156 ? 33.549 8.079 -6.218 1.00 46.72 156 TRP A CA 1
ATOM 1146 C C . TRP A 1 156 ? 33.977 8.005 -7.700 1.00 46.72 156 TRP A C 1
ATOM 1148 O O . TRP A 1 156 ? 35.016 7.405 -7.988 1.00 46.72 156 TRP A O 1
ATOM 1158 N N . PRO A 1 157 ? 33.226 8.573 -8.664 1.00 48.72 157 PRO A N 1
ATOM 1159 C CA . PRO A 1 157 ? 33.532 8.395 -10.077 1.00 48.72 157 PRO A CA 1
ATOM 1160 C C . PRO A 1 157 ? 34.830 9.128 -10.427 1.00 48.72 157 PRO A C 1
ATOM 1162 O O . PRO A 1 157 ? 34.869 10.354 -10.444 1.00 48.72 157 PRO A O 1
ATOM 1165 N N . THR A 1 158 ? 35.879 8.396 -10.795 1.00 49.56 158 THR A N 1
ATOM 1166 C CA . THR A 1 158 ? 37.068 8.961 -11.459 1.00 49.56 158 THR A CA 1
ATOM 1167 C C . THR A 1 158 ? 36.825 9.284 -12.937 1.00 49.56 158 THR A C 1
ATOM 1169 O O . THR A 1 158 ? 37.760 9.587 -13.665 1.00 49.56 158 THR A O 1
ATOM 1172 N N . ARG A 1 159 ? 35.572 9.275 -13.416 1.00 49.75 159 ARG A N 1
ATOM 1173 C CA . ARG A 1 159 ? 35.233 9.755 -14.763 1.00 49.75 159 ARG A CA 1
ATOM 1174 C C . ARG A 1 159 ? 34.855 11.231 -14.727 1.00 49.75 159 ARG A C 1
ATOM 1176 O O . ARG A 1 159 ? 33.699 11.590 -14.925 1.00 49.75 159 ARG A O 1
ATOM 1183 N N . ILE A 1 160 ? 35.848 12.074 -14.479 1.00 48.34 160 ILE A N 1
ATOM 1184 C CA . ILE A 1 160 ? 35.833 13.461 -14.938 1.00 48.34 160 ILE A CA 1
ATOM 1185 C C . ILE A 1 160 ? 36.916 13.523 -16.016 1.00 48.34 160 ILE A C 1
ATOM 1187 O O . ILE A 1 160 ? 38.083 13.326 -15.710 1.00 48.34 160 ILE A O 1
ATOM 1191 N N . ALA A 1 161 ? 36.455 13.664 -17.261 1.00 48.12 161 ALA A N 1
ATOM 1192 C CA . ALA A 1 161 ? 37.173 13.857 -18.521 1.00 48.12 161 ALA A CA 1
ATOM 1193 C C . ALA A 1 161 ? 38.715 13.911 -18.461 1.00 48.12 161 ALA A C 1
ATOM 1195 O O . ALA A 1 161 ? 39.283 14.909 -18.020 1.00 48.12 161 ALA A O 1
ATOM 1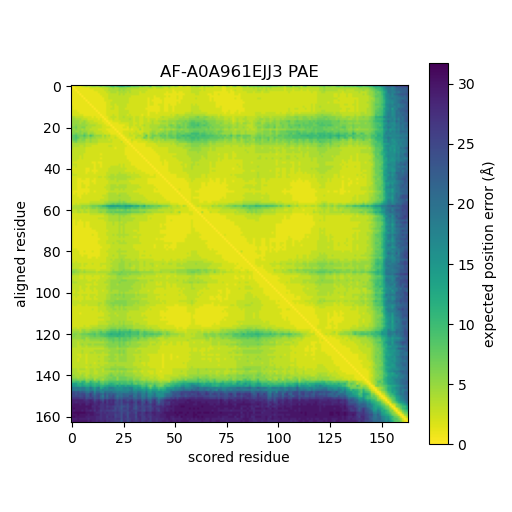196 N N . GLU A 1 162 ? 39.372 12.902 -19.036 1.00 32.34 162 GLU A N 1
ATOM 1197 C CA . GLU A 1 162 ? 40.662 13.129 -19.694 1.00 32.34 162 GLU A CA 1
ATOM 1198 C C . GLU A 1 162 ? 40.398 13.391 -21.192 1.00 32.34 162 GLU A C 1
ATOM 1200 O O . GLU A 1 162 ? 39.482 12.770 -21.744 1.00 32.34 162 GLU A O 1
ATOM 1205 N N . PRO A 1 163 ? 41.100 14.366 -21.800 1.00 44.88 163 PRO A N 1
ATOM 1206 C CA . PRO A 1 163 ? 40.869 14.836 -23.169 1.00 44.88 163 PRO A CA 1
ATOM 1207 C C . PRO A 1 163 ? 41.193 13.805 -24.256 1.00 44.88 163 PRO A C 1
ATOM 1209 O O . PRO A 1 163 ? 42.077 12.947 -24.034 1.00 44.88 163 PRO A O 1
#

pLDDT: mean 89.97, std 14.24, range [32.34, 98.56]